Protein AF-A0A968NQK8-F1 (afdb_monomer)

Solvent-accessible surface area (backbone atoms only — not comparable to full-atom values): 8496 Å² total; per-residue (Å²): 142,85,88,81,86,88,76,83,76,78,76,80,76,77,61,82,69,47,101,82,75,52,75,64,71,54,76,64,59,50,48,55,54,53,54,50,45,71,74,60,76,59,54,67,63,60,48,19,64,75,69,75,43,57,49,70,61,50,51,53,50,55,50,52,48,53,71,67,47,70,82,77,68,88,82,73,98,68,93,73,93,73,86,76,77,72,78,77,81,55,90,61,65,51,48,74,47,78,46,99,87,73,51,72,47,76,34,71,36,81,85,48,47,64,62,53,50,52,52,53,56,56,72,66,52,80,130

Mean predicted aligned error: 18.94 Å

Foldseek 3Di:
DDDDDDDPDDDPPQPDDDPVRDGDDDPVRLVVLVVVVVVPPDDLVVSCVVVVHDSVVNVVSVVVCCVVVVVDDDDDDDDDDDDPDDPPPDVQDWDWDADPVRDIDTRRGPVCVVVVVVVVVVVPDDD

Secondary structure (DSSP, 8-state):
------------------TT-PPPPPHHHHHHHHHHHHHH---HHHHHHHTT--HHHHHHHHHHHHHHHTTS------------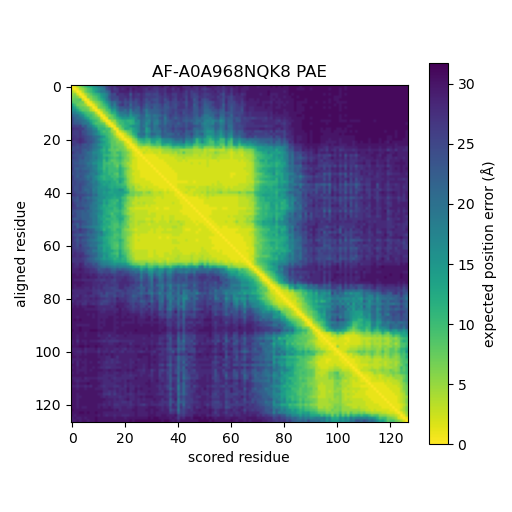------TT--EEEE-TTS-EEEE-SGGGHHHHHHHHHHHTS--

Structure (mmCIF, N/CA/C/O backbone):
data_AF-A0A968NQK8-F1
#
_entry.id   AF-A0A968NQK8-F1
#
loop_
_atom_site.group_PDB
_atom_site.id
_atom_site.type_symbol
_atom_site.label_atom_id
_atom_site.label_alt_id
_atom_site.label_comp_id
_atom_site.label_asym_id
_atom_site.label_entity_id
_atom_site.label_seq_id
_atom_site.pdbx_PDB_ins_code
_atom_site.Cartn_x
_atom_site.Cartn_y
_atom_site.Cartn_z
_atom_site.occupancy
_atom_site.B_iso_or_equiv
_atom_site.auth_seq_id
_atom_site.auth_comp_id
_atom_site.auth_asym_id
_atom_site.auth_atom_id
_atom_site.pdbx_PDB_model_num
ATOM 1 N N . MET A 1 1 ? -29.846 -43.794 13.956 1.00 37.47 1 MET A N 1
ATOM 2 C CA . MET A 1 1 ? -28.691 -43.695 13.035 1.00 37.47 1 MET A CA 1
ATOM 3 C C . MET A 1 1 ? -28.850 -42.357 12.312 1.00 37.47 1 MET A C 1
ATOM 5 O O . MET A 1 1 ? -29.804 -42.260 11.564 1.00 37.47 1 MET A O 1
ATOM 9 N N . GLN A 1 2 ? -28.134 -41.254 12.532 1.00 34.62 2 GLN A N 1
ATOM 10 C CA . GLN A 1 2 ? -26.927 -40.916 13.291 1.00 34.62 2 GLN A CA 1
ATOM 11 C C . GLN A 1 2 ? -27.118 -39.537 13.956 1.00 34.62 2 GLN A C 1
ATOM 13 O O . GLN A 1 2 ? -27.838 -38.687 13.436 1.00 34.62 2 GLN A O 1
ATOM 18 N N . SER A 1 3 ? -26.454 -39.353 15.094 1.00 44.09 3 SER A N 1
ATOM 19 C CA . SER A 1 3 ? -26.265 -38.092 15.813 1.00 44.09 3 SER A CA 1
ATOM 20 C C . SER A 1 3 ? -24.913 -37.481 15.434 1.00 44.09 3 SER A C 1
ATOM 22 O O . SER A 1 3 ? -23.942 -38.226 15.414 1.00 44.09 3 SER A O 1
ATOM 24 N N . THR A 1 4 ? -24.850 -36.157 15.261 1.00 40.12 4 THR A N 1
ATOM 25 C CA . THR A 1 4 ? -23.707 -35.243 15.526 1.00 40.12 4 THR A CA 1
ATOM 26 C C . THR A 1 4 ? -24.314 -33.828 15.516 1.00 40.12 4 THR A C 1
ATOM 28 O O . THR A 1 4 ? -24.823 -33.415 14.481 1.00 40.12 4 THR A O 1
ATOM 31 N N . SER A 1 5 ? -24.601 -33.153 16.633 1.00 41.94 5 SER A N 1
ATOM 32 C CA . SER A 1 5 ? -23.730 -32.591 17.682 1.00 41.94 5 SER A CA 1
ATOM 33 C C . SER A 1 5 ? -22.767 -31.502 17.192 1.00 41.94 5 SER A C 1
ATOM 35 O O . SER A 1 5 ? -22.110 -31.679 16.173 1.00 41.94 5 SER A O 1
ATOM 37 N N . SER A 1 6 ? -22.676 -30.456 18.023 1.00 35.12 6 SER A N 1
ATOM 38 C CA . SER A 1 6 ? -21.836 -29.244 17.978 1.00 35.12 6 SER A CA 1
ATOM 39 C C . SER A 1 6 ? -22.449 -28.054 17.234 1.00 35.12 6 SER A C 1
ATOM 41 O O . SER A 1 6 ? -22.821 -28.167 16.078 1.00 35.12 6 SER A O 1
ATOM 43 N N . GLU A 1 7 ? -22.611 -26.857 17.794 1.00 40.59 7 GLU A N 1
ATOM 44 C CA . GLU A 1 7 ? -22.305 -26.264 19.103 1.00 40.59 7 GLU A CA 1
ATOM 45 C C . GLU A 1 7 ? -23.144 -24.966 19.180 1.00 40.59 7 GLU A C 1
ATOM 47 O O . GLU A 1 7 ? -23.317 -24.297 18.155 1.00 40.59 7 GLU A O 1
ATOM 52 N N . PRO A 1 8 ? -23.687 -24.567 20.343 1.00 44.41 8 PRO A N 1
ATOM 53 C CA . PRO A 1 8 ? -24.298 -23.252 20.488 1.00 44.41 8 PRO A CA 1
ATOM 54 C C . PRO A 1 8 ? -23.201 -22.180 20.429 1.00 44.41 8 PRO A C 1
ATOM 56 O O . PRO A 1 8 ? -22.368 -22.084 21.328 1.00 44.41 8 PRO A O 1
ATOM 59 N N . SER A 1 9 ? -23.213 -21.373 19.363 1.00 38.84 9 SER A N 1
ATOM 60 C CA . SER A 1 9 ? -22.409 -20.150 19.236 1.00 38.84 9 SER A CA 1
ATOM 61 C C . SER A 1 9 ? -22.462 -19.362 20.551 1.00 38.84 9 SER A C 1
ATOM 63 O O . SER A 1 9 ? -23.571 -19.108 21.036 1.00 38.84 9 SER A O 1
ATOM 65 N N . PRO A 1 10 ? -21.318 -18.979 21.149 1.00 47.94 10 PRO A N 1
ATOM 66 C CA . PRO A 1 10 ? -21.309 -18.360 22.460 1.00 47.94 10 PRO A CA 1
ATOM 67 C C . PRO A 1 10 ? -22.089 -17.057 22.376 1.00 47.94 10 PRO A C 1
ATOM 69 O O . PRO A 1 10 ? -21.741 -16.136 21.634 1.00 47.94 10 PRO A O 1
ATOM 72 N N . ALA A 1 11 ? -23.185 -17.018 23.126 1.00 46.84 11 ALA A N 1
ATOM 73 C CA . ALA A 1 11 ? -23.921 -15.810 23.402 1.00 46.84 11 ALA A CA 1
ATOM 74 C C . ALA A 1 11 ? -22.917 -14.755 23.875 1.00 46.84 11 ALA A C 1
ATOM 76 O O . ALA A 1 11 ? -22.335 -14.871 24.954 1.00 46.84 11 ALA A O 1
ATOM 77 N N . SER A 1 12 ? -22.700 -13.733 23.050 1.00 50.41 12 SER A N 1
ATOM 78 C CA . SER A 1 12 ? -21.984 -12.521 23.413 1.00 50.41 12 SER A CA 1
ATOM 79 C C . SER A 1 12 ? -22.788 -11.828 24.509 1.00 50.41 12 SER A C 1
ATOM 81 O O . SER A 1 12 ? -23.640 -10.979 24.236 1.00 50.41 12 SER A O 1
ATOM 83 N N . SER A 1 13 ? -22.583 -12.243 25.758 1.00 50.12 13 SER A N 1
ATOM 84 C CA . SER A 1 13 ? -23.207 -11.626 26.917 1.00 50.12 13 SER A CA 1
ATOM 85 C C . SER A 1 13 ? -22.597 -10.239 27.084 1.00 50.12 13 SER A C 1
ATOM 87 O O . SER A 1 13 ? -21.562 -10.052 27.727 1.00 50.12 13 SER A O 1
ATOM 89 N N . ILE A 1 14 ? -23.226 -9.256 26.445 1.00 55.84 14 ILE A N 1
ATOM 90 C CA . ILE A 1 14 ? -22.988 -7.839 26.682 1.00 55.84 14 ILE A CA 1
ATOM 91 C C . ILE A 1 14 ? -23.415 -7.577 28.128 1.00 55.84 14 ILE A C 1
ATOM 93 O O . ILE A 1 14 ? -24.599 -7.418 28.427 1.00 55.84 14 ILE A O 1
ATOM 97 N N . ILE A 1 15 ? -22.450 -7.575 29.049 1.00 52.56 15 ILE A N 1
ATOM 98 C CA . ILE A 1 15 ? -22.694 -7.208 30.443 1.00 52.56 15 ILE A CA 1
ATOM 99 C C . ILE A 1 15 ? -22.856 -5.689 30.482 1.00 52.56 15 ILE A C 1
ATOM 101 O O . ILE A 1 15 ? -21.903 -4.912 30.561 1.00 52.56 15 ILE A O 1
ATOM 105 N N . ARG A 1 16 ? -24.111 -5.253 30.381 1.00 52.72 16 ARG A N 1
ATOM 106 C CA . ARG A 1 16 ? -24.517 -3.880 30.660 1.00 52.72 16 ARG A CA 1
ATOM 107 C C . ARG A 1 16 ? -24.315 -3.615 32.145 1.00 52.72 16 ARG A C 1
ATOM 109 O O . ARG A 1 16 ? -25.146 -4.051 32.935 1.00 52.72 16 ARG A O 1
ATOM 116 N N . THR A 1 17 ? -23.303 -2.843 32.542 1.00 56.28 17 THR A N 1
ATOM 117 C CA . THR A 1 17 ? -23.389 -2.117 33.821 1.00 56.28 17 THR A CA 1
ATOM 118 C C . THR A 1 17 ? -22.456 -0.910 33.899 1.00 56.28 17 THR A C 1
ATOM 120 O O . THR A 1 17 ? -21.248 -1.011 34.107 1.00 56.28 17 THR A O 1
ATOM 123 N N . GLY A 1 18 ? -23.074 0.258 33.785 1.00 50.84 18 GLY A N 1
ATOM 124 C CA . GLY A 1 18 ? -22.573 1.544 34.238 1.00 50.84 18 GLY A CA 1
ATOM 125 C C . GLY A 1 18 ? -23.755 2.508 34.240 1.00 50.84 18 GLY A C 1
ATOM 126 O O . GLY A 1 18 ? -24.499 2.546 33.260 1.00 50.84 18 GLY A O 1
ATOM 127 N N . ILE A 1 19 ? -23.944 3.252 35.329 1.00 52.59 19 ILE A N 1
ATOM 128 C CA . ILE A 1 19 ? -24.995 4.280 35.473 1.00 52.59 19 ILE A CA 1
ATOM 129 C C . ILE A 1 19 ? -24.950 5.344 34.355 1.00 52.59 19 ILE A C 1
ATOM 131 O O . ILE A 1 19 ? -25.975 5.934 34.035 1.00 52.59 19 ILE A O 1
ATOM 135 N N . ASP A 1 20 ? -23.806 5.478 33.675 1.00 55.47 20 ASP A N 1
ATOM 136 C CA . ASP A 1 20 ? -23.559 6.460 32.610 1.00 55.47 20 ASP A CA 1
ATOM 137 C C . ASP A 1 20 ? -23.732 5.900 31.181 1.00 55.47 20 ASP A C 1
ATOM 139 O O . ASP A 1 20 ? -23.300 6.519 30.208 1.00 55.47 20 ASP A O 1
ATOM 143 N N . GLY A 1 21 ? -24.263 4.681 31.020 1.00 58.09 21 GLY A N 1
ATOM 144 C CA . GLY A 1 21 ? -24.449 4.055 29.700 1.00 58.09 21 GLY A CA 1
ATOM 145 C C . GLY A 1 21 ? -23.157 3.602 29.001 1.00 58.09 21 GLY A C 1
ATOM 146 O O . GLY A 1 21 ? -23.194 3.163 27.852 1.00 58.09 21 GLY A O 1
ATOM 147 N N . ARG A 1 22 ? -22.004 3.666 29.679 1.00 60.00 22 ARG A N 1
ATOM 148 C CA . ARG A 1 22 ? -20.723 3.176 29.149 1.00 60.00 22 ARG A CA 1
ATOM 149 C C . ARG A 1 22 ? -20.632 1.655 29.277 1.00 60.00 22 ARG A C 1
ATOM 151 O O . ARG A 1 22 ? -20.598 1.118 30.381 1.00 60.00 22 ARG A O 1
ATOM 158 N N . LEU A 1 23 ? -20.553 0.974 28.136 1.00 67.69 23 LEU A N 1
ATOM 159 C CA . LEU A 1 23 ? -20.261 -0.457 28.050 1.00 67.69 23 LEU A CA 1
ATOM 160 C C . LEU A 1 23 ? -18.853 -0.731 28.603 1.00 67.69 23 LEU A C 1
ATOM 162 O O . LEU A 1 23 ? -17.871 -0.143 28.143 1.00 67.69 23 LEU A O 1
ATOM 166 N N . ARG A 1 24 ? -18.757 -1.605 29.610 1.00 72.44 24 ARG A N 1
ATOM 167 C CA . ARG A 1 24 ? -17.478 -2.118 30.109 1.00 72.44 24 ARG A CA 1
ATOM 168 C C . ARG A 1 24 ? -17.091 -3.327 29.270 1.00 72.44 24 ARG A C 1
ATOM 170 O O . ARG A 1 24 ? -17.828 -4.303 29.233 1.00 72.44 24 ARG A O 1
ATOM 177 N N . TYR A 1 25 ? -15.935 -3.247 28.625 1.00 80.44 25 TYR A N 1
ATOM 178 C CA . TYR A 1 25 ? -15.370 -4.344 27.84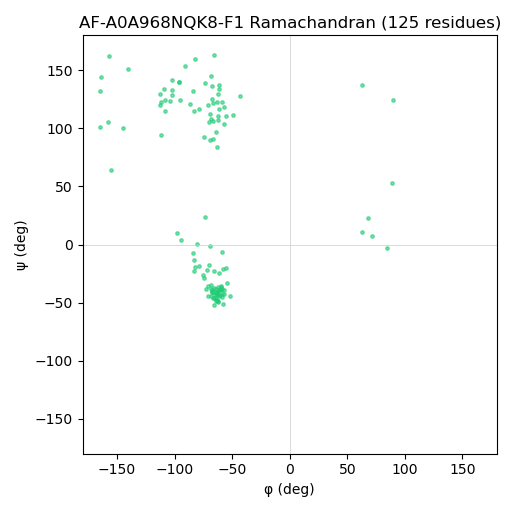6 1.00 80.44 25 TYR A CA 1
ATOM 179 C C . TYR A 1 25 ? -14.265 -5.011 28.656 1.00 80.44 25 TYR A C 1
ATOM 181 O O . TYR A 1 25 ? -13.406 -4.319 29.216 1.00 80.44 25 TYR A O 1
ATOM 189 N N . SER A 1 26 ? -14.281 -6.342 28.724 1.00 83.19 26 SER A N 1
ATOM 190 C CA . SER A 1 26 ? -13.142 -7.093 29.250 1.00 83.19 26 SER A CA 1
ATOM 191 C C . SER A 1 26 ? -11.928 -6.927 28.325 1.00 83.19 26 SER A C 1
ATOM 193 O O . SER A 1 26 ? -12.041 -6.497 27.171 1.00 83.19 26 SER A O 1
ATOM 195 N N . ARG A 1 27 ? -10.732 -7.251 28.830 1.00 81.81 27 ARG A N 1
ATOM 196 C CA . ARG A 1 27 ? -9.507 -7.206 28.017 1.00 81.81 27 ARG A CA 1
ATOM 197 C C . ARG A 1 27 ? -9.603 -8.136 26.802 1.00 81.81 27 ARG A C 1
ATOM 199 O O . ARG A 1 27 ? -9.144 -7.744 25.734 1.00 81.81 27 ARG A O 1
ATOM 206 N N . GLU A 1 28 ? -10.205 -9.309 26.984 1.00 83.88 28 GLU A N 1
ATOM 207 C CA . GLU A 1 28 ? -10.436 -10.320 25.944 1.00 83.88 28 GLU A CA 1
ATOM 208 C C . GLU A 1 28 ? -11.414 -9.802 24.889 1.00 83.88 28 GLU A C 1
ATOM 210 O O . GLU A 1 28 ? -11.043 -9.690 23.730 1.00 83.88 28 GLU A O 1
ATOM 215 N N . GLN A 1 29 ? -12.583 -9.297 25.299 1.00 86.69 29 GLN A N 1
ATOM 216 C CA . GLN A 1 29 ? -13.570 -8.721 24.373 1.00 86.69 29 GLN A CA 1
ATOM 217 C C . GLN A 1 29 ? -12.995 -7.577 23.536 1.00 86.69 29 GLN A C 1
ATOM 219 O O . GLN A 1 29 ? -13.304 -7.424 22.355 1.00 86.69 29 GLN A O 1
ATOM 224 N N . ARG A 1 30 ? -12.153 -6.739 24.151 1.00 89.25 30 ARG A N 1
ATOM 225 C CA . ARG A 1 30 ? -11.457 -5.671 23.434 1.00 89.25 30 ARG A CA 1
ATOM 226 C C . ARG A 1 30 ? -10.506 -6.238 22.380 1.00 89.25 30 ARG A C 1
ATOM 228 O O . ARG A 1 30 ? -10.404 -5.664 21.301 1.00 89.25 30 ARG A O 1
ATOM 235 N N . GLN A 1 31 ? -9.783 -7.303 22.712 1.00 88.69 31 GLN A N 1
ATOM 236 C CA . GLN A 1 31 ? -8.837 -7.941 21.806 1.00 88.69 31 GLN A CA 1
ATOM 237 C C . GLN A 1 31 ? -9.567 -8.588 20.623 1.00 88.69 31 GLN A C 1
ATOM 239 O O . GLN A 1 31 ? -9.225 -8.286 19.482 1.00 88.69 31 GLN A O 1
ATOM 244 N N . ASP A 1 32 ? -10.644 -9.329 20.886 1.00 89.75 32 ASP A N 1
ATOM 245 C CA . ASP A 1 32 ? -11.474 -9.963 19.854 1.00 89.75 32 ASP A CA 1
ATOM 246 C C . ASP A 1 32 ? -12.033 -8.936 18.858 1.00 89.75 32 ASP A C 1
ATOM 248 O O . ASP A 1 32 ? -12.011 -9.144 17.644 1.00 89.75 32 ASP A O 1
ATOM 252 N N . LEU A 1 33 ? -12.496 -7.783 19.357 1.00 90.81 33 LEU A N 1
ATOM 253 C CA . LEU A 1 33 ? -12.987 -6.688 18.517 1.00 90.81 33 LEU A CA 1
ATOM 254 C C . LEU A 1 33 ? -11.881 -6.057 17.662 1.00 90.81 33 LEU A C 1
ATOM 256 O O . LEU A 1 33 ? -12.133 -5.678 16.521 1.00 90.81 33 LEU A O 1
ATOM 260 N N . LEU A 1 34 ? -10.664 -5.926 18.191 1.00 91.12 34 LEU A N 1
ATOM 261 C CA . LEU A 1 34 ? -9.531 -5.379 17.441 1.00 91.12 34 LEU A CA 1
ATOM 262 C C . LEU A 1 34 ? -9.042 -6.353 16.355 1.00 91.12 34 LEU A C 1
ATOM 264 O O . LEU A 1 34 ? -8.678 -5.911 15.271 1.00 91.12 34 LEU A O 1
ATOM 268 N N . GLU A 1 35 ? -9.085 -7.660 16.605 1.00 91.50 35 GLU A N 1
ATOM 269 C CA . GLU A 1 35 ? -8.751 -8.689 15.608 1.00 91.50 35 GLU A CA 1
ATOM 270 C C . GLU A 1 35 ? -9.837 -8.837 14.537 1.00 91.50 35 GLU A C 1
ATOM 272 O O . GLU A 1 35 ? -9.546 -9.013 13.352 1.00 91.50 35 GLU A O 1
ATOM 277 N N . ALA A 1 36 ? -11.110 -8.732 14.927 1.00 90.38 36 ALA A N 1
ATOM 278 C CA . ALA A 1 36 ? -12.219 -8.669 13.982 1.00 90.38 36 ALA A CA 1
ATOM 279 C C . ALA A 1 36 ? -12.126 -7.425 13.083 1.00 90.38 36 ALA A C 1
ATOM 281 O O . ALA A 1 36 ? -12.414 -7.515 11.889 1.00 90.38 36 ALA A O 1
ATOM 282 N N . PHE A 1 37 ? -11.673 -6.289 13.623 1.00 91.62 37 PHE A N 1
ATOM 283 C CA . PHE A 1 37 ? -11.439 -5.073 12.846 1.00 91.62 37 PHE A CA 1
ATOM 284 C C . PHE A 1 37 ? -10.369 -5.270 11.772 1.00 91.62 37 PHE A C 1
ATOM 286 O O . PHE A 1 37 ? -10.640 -4.968 10.608 1.00 91.62 37 PHE A O 1
ATOM 293 N N . ASP A 1 38 ? -9.219 -5.849 12.133 1.00 88.38 38 ASP A N 1
ATOM 294 C CA . ASP A 1 38 ? -8.126 -6.117 11.188 1.00 88.38 38 ASP A CA 1
ATOM 295 C C . ASP A 1 38 ? -8.583 -7.025 10.033 1.00 88.38 38 ASP A C 1
ATOM 297 O O . ASP A 1 38 ? -8.232 -6.789 8.879 1.00 88.38 38 ASP A O 1
ATOM 301 N N . ARG A 1 39 ? -9.429 -8.026 10.320 1.00 89.19 39 ARG A N 1
ATOM 302 C CA . ARG A 1 39 ? -9.996 -8.921 9.295 1.00 89.19 39 ARG A CA 1
ATOM 303 C C . ARG A 1 39 ? -11.098 -8.283 8.450 1.00 89.19 39 ARG A C 1
ATOM 305 O O . ARG A 1 39 ? -11.331 -8.729 7.331 1.00 89.19 39 ARG A O 1
ATOM 312 N N . SER A 1 40 ? -11.802 -7.281 8.975 1.00 87.56 40 SER A N 1
ATOM 313 C CA . SER A 1 40 ? -12.969 -6.693 8.306 1.00 87.56 40 SER A CA 1
ATOM 314 C C . SER A 1 40 ? -12.617 -5.786 7.124 1.00 87.56 40 SER A C 1
ATOM 316 O O . SER A 1 40 ? -13.436 -5.622 6.224 1.00 87.56 40 SER A O 1
ATOM 318 N N . GLY A 1 41 ? -11.440 -5.146 7.143 1.00 86.00 41 GLY A N 1
ATOM 319 C CA . GLY A 1 41 ? -11.068 -4.125 6.154 1.00 86.00 41 GLY A CA 1
ATOM 320 C C . GLY A 1 41 ? -11.960 -2.872 6.163 1.00 86.00 41 GLY A C 1
ATOM 321 O O . GLY A 1 41 ? -11.895 -2.055 5.246 1.00 86.00 41 GLY A O 1
ATOM 322 N N . LEU A 1 42 ? -12.817 -2.712 7.176 1.00 88.94 42 LEU A N 1
ATOM 323 C CA . LEU A 1 42 ? -13.755 -1.602 7.293 1.00 88.94 42 LEU A CA 1
ATOM 324 C C . LEU A 1 42 ? -13.087 -0.353 7.880 1.00 88.94 42 LEU A C 1
ATOM 326 O O . LEU A 1 42 ? -12.081 -0.419 8.584 1.00 88.94 42 LEU A O 1
ATOM 330 N N . SER A 1 43 ? -13.690 0.818 7.657 1.00 91.00 43 SER A N 1
ATOM 331 C CA . SER A 1 43 ? -13.262 2.028 8.365 1.00 91.00 43 SER A CA 1
ATOM 332 C C . SER A 1 43 ? -13.617 1.924 9.851 1.00 91.00 43 SER A C 1
ATOM 334 O O . SER A 1 43 ? -14.685 1.415 10.203 1.00 91.00 43 SER A O 1
ATOM 336 N N . ALA A 1 44 ? -12.773 2.469 10.731 1.00 88.06 44 ALA A N 1
ATOM 337 C CA . ALA A 1 44 ? -12.988 2.419 12.181 1.00 88.06 44 ALA A CA 1
ATOM 338 C C . ALA A 1 44 ? -14.360 2.974 12.612 1.00 88.06 44 ALA A C 1
ATOM 340 O O . ALA A 1 44 ? -14.969 2.456 13.543 1.00 88.06 44 ALA A O 1
ATOM 341 N N . MET A 1 45 ? -14.880 3.981 11.901 1.00 90.62 45 MET A N 1
ATOM 342 C CA . MET A 1 45 ? -16.216 4.540 12.136 1.00 90.62 45 MET A CA 1
ATOM 343 C C . MET A 1 45 ? -17.336 3.555 11.774 1.00 90.62 45 MET A C 1
ATOM 345 O O . MET A 1 45 ? -18.296 3.388 12.530 1.00 90.62 45 MET A O 1
ATOM 349 N N . SER A 1 46 ? -17.222 2.886 10.623 1.00 89.69 46 SER A N 1
ATOM 350 C CA . SER A 1 46 ? -18.209 1.890 10.197 1.00 89.69 46 SER A CA 1
ATOM 351 C C . SER A 1 46 ? -18.193 0.655 11.100 1.00 89.69 46 SER A C 1
ATOM 353 O O . SER A 1 46 ? -19.257 0.199 11.518 1.00 89.69 46 SER A O 1
ATOM 355 N N . PHE A 1 47 ? -17.002 0.200 11.497 1.00 93.19 47 PHE A N 1
ATOM 356 C CA . PHE A 1 47 ? -16.815 -0.910 12.425 1.00 93.19 47 PHE A CA 1
ATOM 357 C C . PHE A 1 47 ? -17.402 -0.595 13.806 1.00 93.19 47 PHE A C 1
ATOM 359 O O . PHE A 1 47 ? -18.198 -1.368 14.337 1.00 93.19 47 PHE A O 1
ATOM 366 N N . SER A 1 48 ? -17.108 0.587 14.360 1.00 90.44 48 SER A N 1
ATOM 367 C CA . SER A 1 48 ? -17.637 0.990 15.666 1.00 90.44 48 SER A CA 1
ATOM 368 C C . SER A 1 48 ? -19.168 1.037 15.682 1.00 90.44 48 SER A C 1
ATOM 370 O O . SER A 1 48 ? -19.794 0.600 16.646 1.00 90.44 48 SER A O 1
ATOM 372 N N . ARG A 1 49 ? -19.785 1.494 14.580 1.00 88.12 49 ARG A N 1
ATOM 373 C CA . ARG A 1 49 ? -21.246 1.536 14.437 1.00 88.12 49 ARG A CA 1
ATOM 374 C C . ARG A 1 49 ? -21.863 0.138 14.357 1.00 88.12 49 ARG A C 1
ATOM 376 O O . ARG A 1 49 ? -22.904 -0.078 14.964 1.00 88.12 49 ARG A O 1
ATOM 383 N N . GLN A 1 50 ? -21.238 -0.789 13.629 1.00 89.81 50 GLN A N 1
ATOM 384 C CA . GLN A 1 50 ? -21.728 -2.169 13.497 1.00 89.81 50 GLN A CA 1
ATOM 385 C C . GLN A 1 50 ? -21.627 -2.950 14.813 1.00 89.81 50 GLN A C 1
ATOM 387 O O . GLN A 1 50 ? -22.540 -3.693 15.154 1.00 89.81 50 GLN A O 1
ATOM 392 N N . HIS A 1 51 ? -20.551 -2.742 15.574 1.00 86.75 51 HIS A N 1
ATOM 393 C CA . HIS A 1 51 ? -20.280 -3.478 16.812 1.00 86.75 51 HIS A CA 1
ATOM 394 C C . HIS A 1 51 ? -20.773 -2.773 18.089 1.00 86.75 51 HIS A C 1
ATOM 396 O O . HIS A 1 51 ? -20.528 -3.259 19.191 1.00 86.75 51 HIS A O 1
ATOM 402 N N . GLY A 1 52 ? -21.463 -1.632 17.971 1.00 84.00 52 GLY A N 1
ATOM 403 C CA . GLY A 1 52 ? -22.042 -0.918 19.117 1.00 84.00 52 GLY A CA 1
ATOM 404 C C . GLY A 1 52 ? -21.009 -0.307 20.075 1.00 84.00 52 GLY A C 1
ATOM 405 O O . GLY A 1 52 ? -21.308 -0.052 21.242 1.00 84.00 52 GLY A O 1
ATOM 406 N N . VAL A 1 53 ? -19.788 -0.063 19.596 1.00 87.06 53 VAL A N 1
ATOM 407 C CA . VAL A 1 53 ? -18.710 0.568 20.367 1.00 87.06 53 VAL A CA 1
ATOM 408 C C . VAL A 1 53 ? -18.690 2.061 20.042 1.00 87.06 53 VAL A C 1
ATOM 410 O O . VAL A 1 53 ? -18.837 2.458 18.889 1.00 87.06 53 VAL A O 1
ATOM 413 N N . SER A 1 54 ? -18.466 2.921 21.038 1.00 87.88 54 SER A N 1
ATOM 414 C CA . SER A 1 54 ? -18.213 4.339 20.757 1.00 87.88 54 SER A CA 1
ATOM 415 C C . SER A 1 54 ? -16.938 4.493 19.927 1.00 87.88 54 SER A C 1
ATOM 417 O O . SER A 1 54 ? -15.881 3.987 20.310 1.00 87.88 54 SER A O 1
ATOM 419 N N . TYR A 1 55 ? -17.019 5.239 18.824 1.00 89.00 55 TYR A N 1
ATOM 420 C CA . TYR A 1 55 ? -15.879 5.500 17.943 1.00 89.00 55 TYR A CA 1
ATOM 421 C C . TYR A 1 55 ? -14.653 6.025 18.709 1.00 89.00 55 TYR A C 1
ATOM 423 O O . TYR A 1 55 ? -13.544 5.535 18.518 1.00 89.00 55 TYR A O 1
ATOM 431 N N . GLN A 1 56 ? -14.860 6.967 19.635 1.00 88.38 56 GLN A N 1
ATOM 432 C CA . GLN A 1 56 ? -13.787 7.556 20.447 1.00 88.38 56 GLN A CA 1
ATOM 433 C C . GLN A 1 56 ? -13.070 6.500 21.299 1.00 88.38 56 GLN A C 1
ATOM 435 O O . GLN A 1 56 ? -11.843 6.458 21.366 1.00 88.38 56 GLN A O 1
ATOM 440 N N . THR A 1 57 ? -13.843 5.606 21.919 1.00 88.81 57 THR A N 1
ATOM 441 C CA . THR A 1 57 ? -13.312 4.494 22.713 1.00 88.81 57 THR A CA 1
ATOM 442 C C . THR A 1 57 ? -12.531 3.520 21.839 1.00 88.81 57 THR A C 1
ATOM 444 O O . THR A 1 57 ? -11.434 3.104 22.207 1.00 88.81 57 THR A O 1
ATOM 447 N N . PHE A 1 58 ? -13.069 3.204 20.663 1.00 91.06 58 PHE A N 1
ATOM 448 C CA . PHE A 1 58 ? -12.443 2.285 19.726 1.00 91.06 58 PHE A CA 1
ATOM 449 C C . PHE A 1 58 ? -11.103 2.823 19.197 1.00 91.06 58 PHE A C 1
ATOM 451 O O . PHE A 1 58 ? -10.093 2.124 19.258 1.00 91.06 58 PHE A O 1
ATOM 458 N N . ILE A 1 59 ? -11.044 4.092 18.779 1.00 92.62 59 ILE A N 1
ATOM 459 C CA . ILE A 1 59 ? -9.798 4.732 18.328 1.00 92.62 59 ILE A CA 1
ATOM 460 C C . ILE A 1 59 ? -8.752 4.790 19.444 1.00 92.62 59 ILE A C 1
ATOM 462 O O . ILE A 1 59 ? -7.578 4.526 19.187 1.00 92.62 59 ILE A O 1
ATOM 466 N N . ALA A 1 60 ? -9.154 5.074 20.686 1.00 91.19 60 ALA A N 1
ATOM 467 C CA . ALA A 1 60 ? -8.231 5.051 21.819 1.00 91.19 60 ALA A CA 1
ATOM 468 C C . ALA A 1 60 ? -7.595 3.662 22.017 1.00 91.19 60 ALA A C 1
ATOM 470 O O . ALA A 1 60 ? -6.410 3.562 22.342 1.00 91.19 60 ALA A O 1
ATOM 471 N N . TRP A 1 61 ? -8.349 2.583 21.788 1.00 91.75 61 TRP A N 1
ATOM 472 C CA . TRP A 1 61 ? -7.818 1.220 21.834 1.00 91.75 61 TRP A CA 1
ATOM 473 C C . TRP A 1 61 ? -6.889 0.902 20.665 1.00 91.75 61 TRP A C 1
ATOM 475 O O . TRP A 1 61 ? -5.820 0.340 20.899 1.00 91.75 61 TRP A O 1
ATOM 485 N N . VAL A 1 62 ? -7.258 1.291 19.440 1.00 90.06 62 VAL A N 1
ATOM 486 C CA . VAL A 1 62 ? -6.408 1.125 18.248 1.00 90.06 62 VAL A CA 1
ATOM 487 C C . VAL A 1 62 ? -5.080 1.859 18.438 1.00 90.06 62 VAL A C 1
ATOM 489 O O . VAL A 1 62 ? -4.022 1.282 18.198 1.00 90.06 62 VAL A O 1
ATOM 492 N N . ARG A 1 63 ? -5.115 3.102 18.936 1.00 89.44 63 ARG A N 1
ATOM 493 C CA . ARG A 1 63 ? -3.909 3.894 19.208 1.00 89.44 63 ARG A CA 1
ATOM 494 C C . ARG A 1 63 ? -3.026 3.230 20.261 1.00 89.44 63 ARG A C 1
ATOM 496 O O . ARG A 1 63 ? -1.852 3.001 20.002 1.00 89.44 63 ARG A O 1
ATOM 503 N N . LYS A 1 64 ? -3.607 2.821 21.394 1.00 87.56 64 LYS A N 1
ATOM 504 C CA . LYS A 1 64 ? -2.875 2.112 22.453 1.00 87.56 64 LYS A CA 1
ATOM 505 C C . LYS A 1 64 ? -2.258 0.799 21.955 1.00 87.56 64 LYS A C 1
ATOM 507 O O . LYS A 1 64 ? -1.174 0.434 22.389 1.00 87.56 64 LYS A O 1
ATOM 512 N N . ARG A 1 65 ? -2.930 0.077 21.051 1.00 85.38 65 ARG A N 1
ATOM 513 C CA . ARG A 1 65 ? -2.390 -1.149 20.441 1.00 85.38 65 ARG A CA 1
ATOM 514 C C . ARG A 1 65 ? -1.201 -0.854 19.529 1.00 85.38 65 ARG A C 1
ATOM 516 O O . ARG A 1 65 ? -0.251 -1.620 19.566 1.00 85.38 65 ARG A O 1
ATOM 523 N N . ARG A 1 66 ? -1.233 0.239 18.762 1.00 81.12 66 ARG A N 1
ATOM 524 C CA . ARG A 1 66 ? -0.088 0.679 17.945 1.00 81.12 66 ARG A CA 1
ATOM 525 C C . ARG A 1 66 ? 1.102 1.064 18.823 1.00 81.12 66 ARG A C 1
ATOM 527 O O . ARG A 1 66 ? 2.183 0.539 18.621 1.00 81.12 66 ARG A O 1
ATOM 534 N N . GLU A 1 67 ? 0.870 1.876 19.853 1.00 81.44 67 GLU A N 1
ATOM 535 C CA . GLU A 1 67 ? 1.905 2.305 20.810 1.00 81.44 67 GLU A CA 1
ATOM 536 C C . GLU A 1 67 ? 2.530 1.122 21.578 1.00 81.44 67 GLU A C 1
ATOM 538 O O . GLU A 1 67 ? 3.731 1.103 21.816 1.00 81.44 67 GLU A O 1
ATOM 543 N N . CYS A 1 68 ? 1.736 0.116 21.969 1.00 73.69 68 CYS A N 1
ATOM 544 C CA . CYS A 1 68 ? 2.251 -1.080 22.650 1.00 73.69 68 CYS A CA 1
ATOM 545 C C . CYS A 1 68 ? 2.808 -2.152 21.693 1.00 73.69 68 CYS A C 1
ATOM 547 O O . CYS A 1 68 ? 3.578 -3.002 22.130 1.00 73.69 68 CYS A O 1
ATOM 549 N N . GLY A 1 69 ? 2.383 -2.155 20.427 1.00 61.84 69 GLY A N 1
ATOM 550 C CA . GLY A 1 69 ? 2.808 -3.108 19.397 1.00 61.84 69 GLY A CA 1
ATOM 551 C C . GLY A 1 69 ? 4.129 -2.739 18.720 1.00 61.84 69 GLY A C 1
ATOM 552 O O . GLY A 1 69 ? 4.739 -3.598 18.090 1.00 61.84 69 GLY A O 1
ATOM 553 N N . ASP A 1 70 ? 4.602 -1.505 18.911 1.00 50.72 70 ASP A N 1
ATOM 554 C CA . ASP A 1 70 ? 5.833 -0.970 18.308 1.00 50.72 70 ASP A CA 1
ATOM 555 C C . ASP A 1 70 ? 7.126 -1.608 18.852 1.00 50.72 70 ASP A C 1
ATOM 557 O O . ASP A 1 70 ? 8.226 -1.287 18.415 1.00 50.72 70 ASP A O 1
ATOM 561 N N . ILE A 1 71 ? 7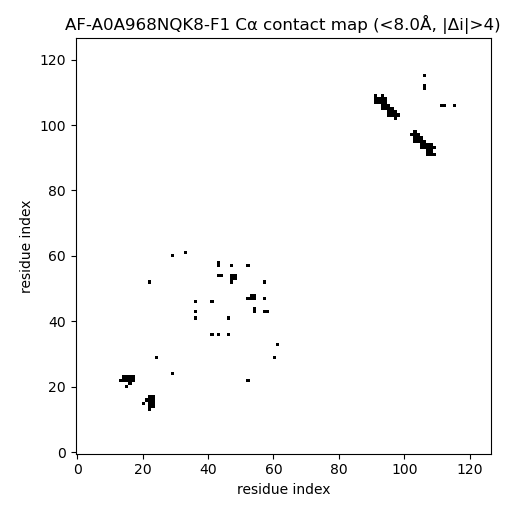.018 -2.541 19.805 1.00 51.62 71 ILE A N 1
ATOM 562 C CA . ILE A 1 71 ? 8.181 -3.279 20.308 1.00 51.62 71 ILE A CA 1
ATOM 563 C C . ILE A 1 71 ? 8.536 -4.456 19.378 1.00 51.62 71 ILE A C 1
ATOM 565 O O . ILE A 1 71 ? 9.675 -4.907 19.421 1.00 51.62 71 ILE A O 1
ATOM 569 N N . LEU A 1 72 ? 7.631 -4.950 18.513 1.00 55.56 72 LEU A N 1
ATOM 570 C CA . LEU A 1 72 ? 7.901 -6.130 17.669 1.00 55.56 72 LEU A CA 1
ATOM 571 C C . LEU A 1 72 ? 7.072 -6.200 16.365 1.00 55.56 72 LEU A C 1
ATOM 573 O O . LEU A 1 72 ? 6.321 -7.155 16.188 1.00 55.56 72 LEU A O 1
ATOM 577 N N . LEU A 1 73 ? 7.232 -5.271 15.417 1.00 54.47 73 LEU A N 1
ATOM 578 C CA . LEU A 1 73 ? 6.962 -5.577 14.000 1.00 54.47 73 LEU A CA 1
ATOM 579 C C . LEU A 1 73 ? 7.936 -4.831 13.073 1.00 54.47 73 LEU A C 1
ATOM 581 O O . LEU A 1 73 ? 7.702 -3.665 12.760 1.00 54.47 73 LEU A O 1
ATOM 585 N N . PRO A 1 74 ? 8.993 -5.482 12.558 1.00 57.12 74 PRO A N 1
ATOM 586 C CA . PRO A 1 74 ? 9.433 -5.170 11.213 1.00 57.12 74 PRO A CA 1
ATOM 587 C C . PRO A 1 74 ? 8.419 -5.774 10.227 1.00 57.12 74 PRO A C 1
ATOM 589 O O . PRO A 1 74 ? 7.978 -6.907 10.404 1.00 57.12 74 PRO A O 1
ATOM 592 N N . ASP A 1 75 ? 8.096 -5.015 9.181 1.00 57.44 75 ASP A N 1
ATOM 593 C CA . ASP A 1 75 ? 7.411 -5.473 7.962 1.00 57.44 75 ASP A CA 1
ATOM 594 C C . ASP A 1 75 ? 5.866 -5.442 7.948 1.00 57.44 75 ASP A C 1
ATOM 596 O O . ASP A 1 75 ? 5.186 -6.403 7.596 1.00 57.44 75 ASP A O 1
ATOM 600 N N . ALA A 1 76 ? 5.277 -4.284 8.262 1.00 60.19 76 ALA A N 1
ATOM 601 C CA . ALA A 1 76 ? 4.032 -3.904 7.591 1.00 60.19 76 ALA A CA 1
ATOM 602 C C . ALA A 1 76 ? 4.405 -3.235 6.254 1.00 60.19 76 ALA A C 1
ATOM 604 O O . ALA A 1 76 ? 5.267 -2.351 6.271 1.00 60.19 76 ALA A O 1
ATOM 605 N N . PRO A 1 77 ? 3.785 -3.596 5.111 1.00 59.91 77 PRO A N 1
ATOM 606 C CA . PRO A 1 77 ? 4.104 -2.963 3.838 1.00 59.91 77 PRO A CA 1
ATOM 607 C C . PRO A 1 77 ? 3.754 -1.475 3.913 1.00 59.91 77 PRO A C 1
ATOM 609 O O . PRO A 1 77 ? 2.585 -1.085 3.938 1.00 59.91 77 PRO A O 1
ATOM 612 N N . ALA A 1 78 ? 4.791 -0.647 3.986 1.00 73.88 78 ALA A N 1
ATOM 613 C CA . ALA A 1 78 ? 4.700 0.800 3.944 1.00 73.88 78 ALA A CA 1
ATOM 614 C C . ALA A 1 78 ? 5.104 1.281 2.550 1.00 73.88 78 ALA A C 1
ATOM 616 O O . ALA A 1 78 ? 6.031 0.751 1.935 1.00 73.88 78 ALA A O 1
ATOM 617 N N . PHE A 1 79 ? 4.416 2.304 2.048 1.00 78.25 79 PHE A N 1
ATOM 618 C CA . PHE A 1 79 ? 4.874 2.992 0.850 1.00 78.25 79 PHE A CA 1
ATOM 619 C C . PHE A 1 79 ? 6.188 3.706 1.170 1.00 78.25 79 PHE A C 1
ATOM 621 O O . PHE A 1 79 ? 6.235 4.543 2.071 1.00 78.25 79 PHE A O 1
ATOM 628 N N . ALA A 1 80 ? 7.243 3.365 0.433 1.00 78.56 80 ALA A N 1
ATOM 629 C CA . ALA A 1 80 ? 8.531 4.035 0.497 1.00 78.56 80 ALA A CA 1
ATOM 630 C C . ALA A 1 80 ? 8.738 4.843 -0.784 1.00 78.56 80 ALA A C 1
ATOM 632 O O . ALA A 1 80 ? 8.507 4.351 -1.890 1.00 78.56 80 ALA A O 1
ATOM 633 N N . GLU A 1 81 ? 9.174 6.088 -0.632 1.00 73.69 81 GLU A N 1
ATOM 634 C CA . GLU A 1 81 ? 9.610 6.896 -1.761 1.00 73.69 81 GLU A CA 1
ATOM 635 C C . GLU A 1 81 ? 10.942 6.341 -2.278 1.00 73.69 81 GLU A C 1
ATOM 637 O O . GLU A 1 81 ? 11.923 6.253 -1.538 1.00 73.69 81 GLU A O 1
ATOM 642 N N . VAL A 1 82 ? 10.970 5.930 -3.546 1.00 82.75 82 VAL A N 1
ATOM 643 C CA . VAL A 1 82 ? 12.175 5.413 -4.200 1.00 82.75 82 VAL A CA 1
ATOM 644 C C . VAL A 1 82 ? 12.601 6.405 -5.268 1.00 82.75 82 VAL A C 1
ATOM 646 O O . VAL A 1 82 ? 11.870 6.659 -6.227 1.00 82.75 82 VAL A O 1
ATOM 649 N N . MET A 1 83 ? 13.814 6.937 -5.128 1.00 72.62 83 MET A N 1
ATOM 650 C CA . MET A 1 83 ? 14.454 7.678 -6.208 1.00 72.62 83 MET A CA 1
ATOM 651 C C . MET A 1 83 ? 14.823 6.692 -7.315 1.00 72.62 83 MET A C 1
ATOM 653 O O . MET A 1 83 ? 15.766 5.911 -7.184 1.00 72.62 83 MET A O 1
ATOM 657 N N . VAL A 1 84 ? 14.069 6.715 -8.413 1.00 78.00 84 VAL A N 1
ATOM 658 C CA . VAL A 1 84 ? 14.415 5.954 -9.613 1.00 78.00 84 VAL A CA 1
ATOM 659 C C . VAL A 1 84 ? 15.675 6.585 -10.193 1.00 78.00 84 VAL A C 1
ATOM 661 O O . VAL A 1 84 ? 15.633 7.694 -10.725 1.00 78.00 84 VAL A O 1
ATOM 664 N N . GLN A 1 85 ? 16.809 5.892 -10.070 1.00 67.56 85 GLN A N 1
ATOM 665 C CA . GLN A 1 85 ? 18.011 6.279 -10.795 1.00 67.56 85 GLN A CA 1
ATOM 666 C C . GLN A 1 85 ? 17.701 6.156 -12.282 1.00 67.56 85 GLN A C 1
ATOM 668 O O . GLN A 1 85 ? 17.474 5.064 -12.805 1.00 67.56 85 GLN A O 1
ATOM 673 N N . GLN A 1 86 ? 17.626 7.304 -12.945 1.00 62.09 86 GLN A N 1
ATOM 674 C CA . GLN A 1 86 ? 17.478 7.371 -14.385 1.00 62.09 86 GLN A CA 1
ATOM 675 C C . GLN A 1 86 ? 18.682 6.631 -14.982 1.00 62.09 86 GLN A C 1
ATOM 677 O O . GLN A 1 86 ? 19.812 6.974 -14.620 1.00 62.09 86 GLN A O 1
ATOM 682 N N . PRO A 1 87 ? 18.482 5.592 -15.815 1.00 63.38 87 PRO A N 1
ATOM 683 C CA . PRO A 1 87 ? 19.602 4.853 -16.368 1.00 63.38 87 PRO A CA 1
ATOM 684 C C . PRO A 1 87 ? 20.487 5.848 -17.111 1.00 63.38 87 PRO A C 1
ATOM 686 O O . PRO A 1 87 ? 20.037 6.525 -18.038 1.00 63.38 87 PRO A O 1
ATOM 689 N N . SER A 1 88 ? 21.731 5.979 -16.651 1.00 58.44 88 SER A N 1
ATOM 690 C CA . SER A 1 88 ? 22.761 6.741 -17.337 1.00 58.44 88 SER A CA 1
ATOM 691 C C . SER A 1 88 ? 22.852 6.177 -18.745 1.00 58.44 88 SER A C 1
ATOM 693 O O . SER A 1 88 ? 23.224 5.017 -18.926 1.00 58.44 88 SER A O 1
ATOM 695 N N . HIS A 1 89 ? 22.426 6.968 -19.724 1.00 56.31 89 HIS A N 1
ATOM 696 C CA . HIS A 1 89 ? 22.441 6.585 -21.124 1.00 56.31 89 HIS A CA 1
ATOM 697 C C . HIS A 1 89 ? 23.908 6.468 -21.547 1.00 56.31 89 HIS A C 1
ATOM 699 O O . HIS A 1 89 ? 24.541 7.451 -21.924 1.00 56.31 89 HIS A O 1
ATOM 705 N N . ASP A 1 90 ? 24.478 5.273 -21.421 1.00 57.97 90 ASP A N 1
ATOM 706 C CA . ASP A 1 90 ? 25.767 4.975 -22.019 1.00 57.97 90 ASP A CA 1
ATOM 707 C C . ASP A 1 90 ? 25.557 4.998 -23.547 1.00 57.97 90 ASP A C 1
ATOM 709 O O . ASP A 1 90 ? 24.646 4.320 -24.049 1.00 57.97 90 ASP A O 1
ATOM 713 N N . PRO A 1 91 ? 26.321 5.787 -24.327 1.00 56.91 91 PRO A N 1
ATOM 714 C CA . PRO A 1 91 ? 26.240 5.773 -25.790 1.00 56.91 91 PRO A CA 1
ATOM 715 C C . PRO A 1 91 ? 26.544 4.394 -26.406 1.00 56.91 91 PRO A C 1
ATOM 717 O O . PRO A 1 91 ? 26.337 4.205 -27.604 1.00 56.91 91 PRO A O 1
ATOM 720 N N . SER A 1 92 ? 26.969 3.410 -25.605 1.00 57.00 92 SER A N 1
ATOM 721 C CA . SER A 1 92 ? 27.026 1.982 -25.948 1.00 57.00 92 SER A CA 1
ATOM 722 C C . SER A 1 92 ? 25.648 1.292 -25.982 1.00 57.00 92 SER A C 1
ATOM 724 O O . SER A 1 92 ? 25.554 0.078 -25.830 1.00 57.00 92 SER A O 1
ATOM 726 N N . THR A 1 93 ? 24.563 2.048 -26.186 1.00 65.00 93 THR A N 1
ATOM 727 C CA . THR A 1 93 ? 23.189 1.531 -26.178 1.00 65.00 93 THR A CA 1
ATOM 728 C C . THR A 1 93 ? 23.040 0.415 -27.205 1.00 65.00 93 THR A C 1
ATOM 730 O O . THR A 1 93 ? 22.982 0.656 -28.414 1.00 65.00 93 THR A O 1
ATOM 733 N N . GLY A 1 94 ? 23.003 -0.817 -26.704 1.00 72.12 94 GLY A N 1
ATOM 734 C CA . GLY A 1 94 ? 22.773 -1.982 -27.529 1.00 72.12 94 GLY A CA 1
ATOM 735 C C . GLY A 1 94 ? 21.404 -1.894 -28.200 1.00 72.12 94 GLY A C 1
ATOM 736 O O . GLY A 1 94 ? 20.419 -1.479 -27.588 1.00 72.12 94 GLY A O 1
ATOM 737 N N . LEU A 1 95 ? 21.336 -2.245 -29.480 1.00 82.06 95 LEU A N 1
ATOM 738 C CA . LEU A 1 95 ? 20.114 -2.165 -30.269 1.00 82.06 95 LEU A CA 1
ATOM 739 C C . LEU A 1 95 ? 19.412 -3.522 -30.265 1.00 82.06 95 LEU A C 1
ATOM 741 O O . LEU A 1 95 ? 19.995 -4.528 -30.660 1.00 82.06 95 LEU A O 1
ATOM 745 N N . ARG A 1 96 ? 18.147 -3.550 -29.844 1.00 85.38 96 ARG A N 1
ATOM 746 C CA .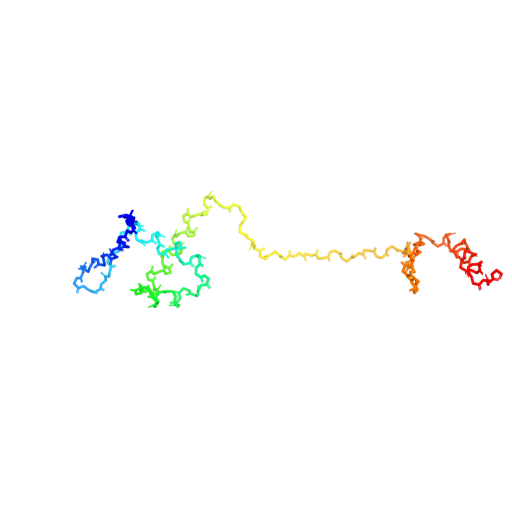 ARG A 1 96 ? 17.322 -4.763 -29.834 1.00 85.38 96 ARG A CA 1
ATOM 747 C C . ARG A 1 96 ? 16.252 -4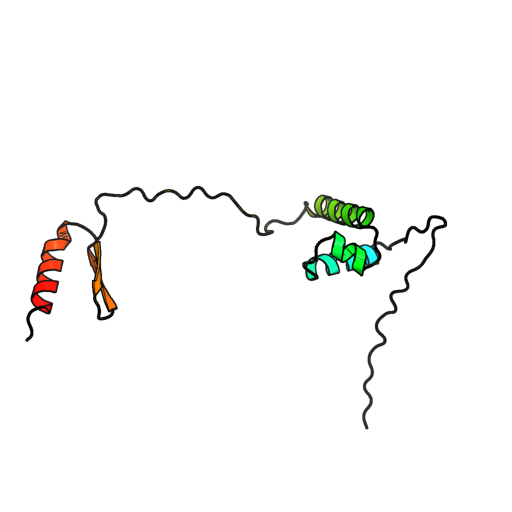.678 -30.920 1.00 85.38 96 ARG A C 1
ATOM 749 O O . ARG A 1 96 ? 15.374 -3.824 -30.853 1.00 85.38 96 ARG A O 1
ATOM 756 N N . VAL A 1 97 ? 16.327 -5.554 -31.920 1.00 83.62 97 VAL A N 1
ATOM 757 C CA . VAL A 1 97 ? 15.354 -5.657 -33.020 1.00 83.62 97 VAL A CA 1
ATOM 758 C C . VAL A 1 97 ? 14.429 -6.838 -32.766 1.00 83.62 97 VAL A C 1
ATOM 760 O O . VAL A 1 97 ? 14.902 -7.954 -32.566 1.00 83.62 97 VAL A O 1
ATOM 763 N N . LEU A 1 98 ? 13.119 -6.611 -32.829 1.00 86.25 98 LEU A N 1
ATOM 764 C CA . LEU A 1 98 ? 12.112 -7.669 -32.818 1.00 86.25 98 LEU A CA 1
ATOM 765 C C . LEU A 1 98 ? 11.560 -7.860 -34.231 1.00 86.25 98 LEU A C 1
ATOM 767 O O . LEU A 1 98 ? 11.077 -6.915 -34.853 1.00 86.25 98 LEU A O 1
AT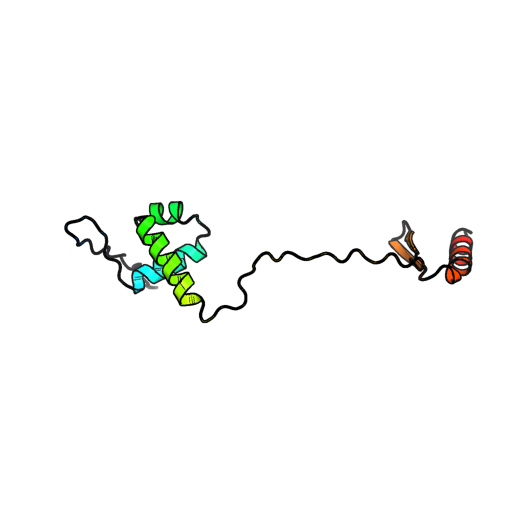OM 771 N N . LEU A 1 99 ? 11.656 -9.082 -34.742 1.00 83.00 99 LEU A N 1
ATOM 772 C CA . LEU A 1 99 ? 11.153 -9.454 -36.060 1.00 83.00 99 LEU A CA 1
ATOM 773 C C . LEU A 1 99 ? 9.699 -9.954 -35.954 1.00 83.00 99 LEU A C 1
ATOM 775 O O . LEU A 1 99 ? 9.327 -10.512 -34.920 1.00 83.00 99 LEU A O 1
ATOM 779 N N . PRO A 1 100 ? 8.876 -9.836 -37.016 1.00 80.31 100 PRO A N 1
ATOM 780 C CA . PRO A 1 100 ? 7.484 -10.307 -37.006 1.00 80.31 100 PRO A CA 1
ATOM 781 C C . PRO A 1 100 ? 7.312 -11.803 -36.695 1.00 80.31 100 PRO A C 1
ATOM 783 O O . PRO A 1 100 ? 6.243 -12.223 -36.270 1.00 80.31 100 PRO A O 1
ATOM 786 N N . CYS A 1 101 ? 8.363 -12.607 -36.879 1.00 79.00 101 CYS A N 1
ATOM 787 C CA . CYS A 1 101 ? 8.399 -14.029 -36.529 1.00 79.00 101 CYS A CA 1
ATOM 788 C C . CYS A 1 101 ? 8.673 -14.307 -35.037 1.00 79.00 101 CYS A C 1
ATOM 790 O O . CYS A 1 101 ? 8.765 -15.468 -34.647 1.00 79.00 101 CYS A O 1
ATOM 792 N N . GLY A 1 102 ? 8.842 -13.274 -34.204 1.00 82.81 102 GLY A N 1
ATOM 793 C CA . GLY A 1 102 ? 9.171 -13.405 -32.780 1.00 82.81 102 GLY A CA 1
ATOM 794 C C . GLY A 1 102 ? 10.667 -13.559 -32.483 1.00 82.81 102 GLY A C 1
ATOM 795 O O . GLY A 1 102 ? 11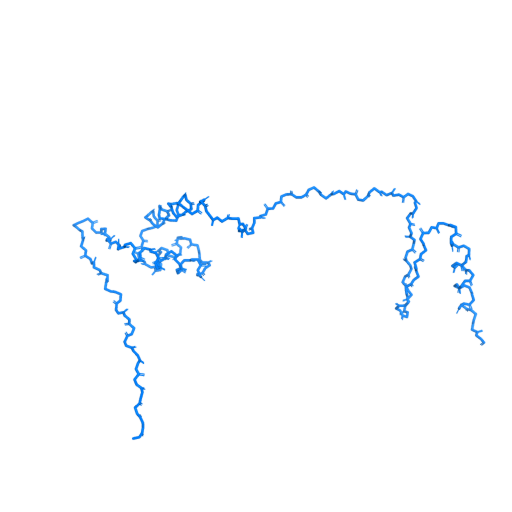.059 -13.576 -31.319 1.00 82.81 102 GLY A O 1
ATOM 796 N N . THR A 1 103 ? 11.521 -13.629 -33.507 1.00 85.44 103 THR A N 1
ATOM 797 C CA . THR A 1 103 ? 12.978 -13.618 -33.332 1.00 85.44 103 THR A CA 1
ATOM 798 C C . THR A 1 103 ? 13.448 -12.257 -32.825 1.00 85.44 103 THR A C 1
ATOM 800 O O . THR A 1 103 ? 13.035 -11.210 -33.330 1.00 85.44 103 THR A O 1
ATOM 803 N N . VAL A 1 104 ? 14.352 -12.281 -31.849 1.00 86.62 104 VAL A N 1
ATOM 804 C CA . VAL A 1 104 ? 14.972 -11.090 -31.272 1.00 86.62 104 VAL A CA 1
ATOM 805 C C . VAL A 1 104 ? 16.450 -11.074 -31.641 1.00 86.62 104 VAL A C 1
ATOM 807 O O . VAL A 1 104 ? 17.147 -12.066 -31.445 1.00 86.62 104 VAL A O 1
ATOM 810 N N . ILE A 1 105 ? 16.922 -9.944 -32.163 1.00 83.12 105 ILE A N 1
ATOM 811 C CA . ILE A 1 105 ? 18.338 -9.693 -32.437 1.00 83.12 105 ILE A CA 1
ATOM 812 C C . ILE A 1 105 ? 18.816 -8.619 -31.469 1.00 83.12 105 ILE A C 1
ATOM 814 O O . ILE A 1 105 ? 18.275 -7.515 -31.457 1.00 83.12 105 ILE A O 1
ATOM 818 N N . GLU A 1 106 ? 19.837 -8.933 -30.680 1.00 87.00 106 GLU A N 1
ATOM 819 C CA . GLU A 1 106 ? 20.479 -7.994 -29.762 1.00 87.00 106 GLU A CA 1
ATOM 820 C C . GLU A 1 106 ? 21.862 -7.627 -30.295 1.00 87.00 106 GLU A C 1
ATOM 822 O O . GLU A 1 106 ? 22.694 -8.488 -30.573 1.00 87.00 106 GLU A O 1
ATOM 827 N N . ILE A 1 107 ? 22.094 -6.331 -30.471 1.00 87.00 107 ILE A N 1
ATOM 828 C CA . ILE A 1 107 ? 23.334 -5.765 -30.993 1.00 87.00 107 ILE A CA 1
ATOM 829 C C . ILE A 1 107 ? 23.973 -5.012 -29.831 1.00 87.00 107 ILE A C 1
ATOM 831 O O . ILE A 1 107 ? 23.609 -3.864 -29.603 1.00 87.00 107 ILE A O 1
ATOM 835 N N . PRO A 1 108 ? 24.889 -5.630 -29.069 1.00 80.94 108 PRO A N 1
ATOM 836 C CA . PRO A 1 108 ? 25.383 -5.074 -27.807 1.00 80.94 108 PRO A CA 1
ATOM 837 C C . PRO A 1 108 ? 26.265 -3.835 -27.993 1.00 80.94 108 PRO A C 1
ATOM 839 O O . PRO A 1 108 ? 26.495 -3.095 -27.046 1.00 80.94 108 PRO A O 1
ATOM 842 N N . SER A 1 109 ? 26.784 -3.604 -29.199 1.00 82.25 109 SER A N 1
ATOM 843 C CA . SER A 1 109 ? 27.646 -2.465 -29.491 1.00 82.25 109 SER A CA 1
ATOM 844 C C . SER A 1 109 ? 27.635 -2.111 -30.976 1.00 82.25 109 SER A C 1
ATOM 846 O O . SER A 1 109 ? 27.301 -2.920 -31.847 1.00 82.25 109 SER A O 1
ATOM 848 N N . ARG A 1 110 ? 28.080 -0.890 -31.287 1.00 80.56 110 ARG A N 1
ATOM 849 C CA . ARG A 1 110 ? 28.157 -0.382 -32.663 1.00 80.56 110 ARG A CA 1
ATOM 850 C C . ARG A 1 110 ? 29.099 -1.199 -33.560 1.00 80.56 110 ARG A C 1
ATOM 852 O O . ARG A 1 110 ? 28.908 -1.207 -34.771 1.00 80.56 110 ARG A O 1
ATOM 859 N N . SER A 1 111 ? 30.087 -1.899 -32.991 1.00 82.94 111 SER A N 1
ATOM 860 C CA . SER A 1 111 ? 31.020 -2.742 -33.754 1.00 82.94 111 SER A CA 1
ATOM 861 C C . SER A 1 111 ? 30.379 -4.025 -34.289 1.00 82.94 111 SER A C 1
ATOM 863 O O . SER A 1 111 ? 30.861 -4.557 -35.283 1.00 82.94 111 SER A O 1
ATOM 865 N N . ALA A 1 112 ? 29.279 -4.492 -33.692 1.00 83.38 112 ALA A N 1
ATOM 866 C CA . ALA A 1 112 ? 28.536 -5.664 -34.160 1.00 83.38 112 ALA A CA 1
ATOM 867 C C . ALA A 1 112 ? 27.531 -5.341 -35.288 1.00 83.38 112 ALA A C 1
ATOM 869 O O . ALA A 1 112 ? 26.959 -6.256 -35.883 1.00 83.38 112 ALA A O 1
ATOM 870 N N . LEU A 1 113 ? 27.325 -4.056 -35.617 1.00 84.38 113 LEU A N 1
ATOM 871 C CA . LEU A 1 113 ? 26.379 -3.629 -36.657 1.00 84.38 113 LEU A CA 1
ATOM 872 C C . LEU A 1 113 ? 26.660 -4.210 -38.053 1.00 84.38 113 LEU A C 1
ATOM 874 O O . LEU A 1 113 ? 25.692 -4.620 -38.692 1.00 84.38 113 LEU A O 1
ATOM 878 N N . PRO A 1 114 ? 27.913 -4.276 -38.552 1.00 86.81 114 PRO A N 1
ATOM 879 C CA . PRO A 1 114 ? 28.177 -4.822 -39.883 1.00 86.81 114 PRO A CA 1
ATOM 880 C C . PRO A 1 114 ? 27.761 -6.293 -39.996 1.00 86.81 114 PRO A C 1
ATOM 882 O O . PRO A 1 114 ? 27.058 -6.660 -40.933 1.00 86.81 114 PRO A O 1
ATOM 885 N N . LEU A 1 115 ? 28.093 -7.106 -38.987 1.00 85.25 115 LEU A N 1
ATOM 886 C CA . LEU A 1 115 ? 27.712 -8.519 -38.932 1.00 85.25 115 LEU A CA 1
ATOM 887 C C . LEU A 1 115 ? 26.187 -8.694 -38.871 1.00 85.25 115 LEU A C 1
ATOM 889 O O . LEU A 1 115 ? 25.621 -9.531 -39.571 1.00 85.25 115 LEU A O 1
ATOM 893 N N . ALA A 1 116 ? 25.503 -7.878 -38.064 1.00 84.94 116 ALA A N 1
ATOM 894 C CA . ALA A 1 116 ? 24.044 -7.902 -37.989 1.00 84.94 116 ALA A CA 1
ATOM 895 C C . ALA A 1 116 ? 23.387 -7.501 -39.325 1.00 84.94 116 ALA A C 1
ATOM 897 O O . ALA A 1 116 ? 22.389 -8.099 -39.730 1.00 84.94 116 ALA A O 1
ATOM 898 N N . ALA A 1 117 ? 23.953 -6.524 -40.040 1.00 86.12 117 ALA A N 1
ATOM 899 C CA . ALA A 1 117 ? 23.475 -6.117 -41.359 1.00 86.12 117 ALA A CA 1
ATOM 900 C C . ALA A 1 117 ? 23.668 -7.226 -42.411 1.00 86.12 117 ALA A C 1
ATOM 902 O O . ALA A 1 117 ? 22.759 -7.488 -43.205 1.00 86.12 117 ALA A O 1
ATOM 903 N N . GLU A 1 118 ? 24.804 -7.925 -42.392 1.00 86.38 118 GLU A N 1
ATOM 904 C CA . GLU A 1 118 ? 25.052 -9.082 -43.263 1.00 86.38 118 GLU A CA 1
ATOM 905 C C . GLU A 1 118 ? 24.078 -10.233 -42.990 1.00 86.38 118 GLU A C 1
ATOM 907 O O . GLU A 1 118 ? 23.491 -10.788 -43.921 1.00 86.38 118 GLU A O 1
ATOM 912 N N . LEU A 1 119 ? 23.818 -10.542 -41.718 1.00 84.19 119 LEU A N 1
ATOM 913 C CA . LEU A 1 119 ? 22.825 -11.545 -41.335 1.00 84.19 119 LEU A CA 1
ATOM 914 C C . LEU A 1 119 ? 21.438 -11.192 -41.899 1.00 84.19 119 LEU A C 1
ATOM 916 O O . LEU A 1 119 ? 20.809 -12.008 -42.571 1.00 84.19 119 LEU A O 1
ATOM 920 N N . ILE A 1 120 ? 20.972 -9.958 -41.678 1.0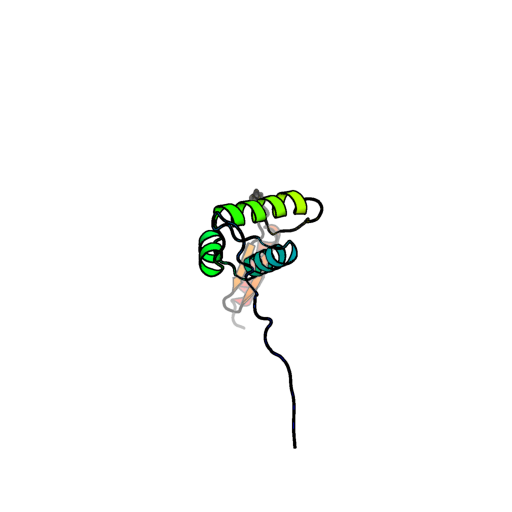0 82.69 120 ILE A N 1
ATOM 921 C CA . ILE A 1 120 ? 19.649 -9.505 -42.135 1.00 82.69 120 ILE A CA 1
ATOM 922 C C . ILE A 1 120 ? 19.554 -9.515 -43.666 1.00 82.69 120 ILE A C 1
ATOM 924 O O . ILE A 1 120 ? 18.523 -9.899 -44.217 1.00 82.69 120 ILE A O 1
ATOM 928 N N . THR A 1 121 ? 20.606 -9.098 -44.374 1.00 84.00 121 THR A N 1
ATOM 929 C CA . THR A 1 121 ? 20.619 -9.107 -45.847 1.00 84.00 121 THR A CA 1
ATOM 930 C C . THR A 1 121 ? 20.640 -10.520 -46.420 1.00 84.00 121 THR A C 1
ATOM 932 O O . THR A 1 121 ? 19.974 -10.764 -47.425 1.00 84.00 121 THR A O 1
ATOM 935 N N . THR A 1 122 ? 21.322 -11.458 -45.761 1.00 84.00 122 THR A N 1
ATOM 936 C CA . THR A 1 122 ? 21.319 -12.879 -46.134 1.00 84.00 122 THR A CA 1
ATOM 937 C C . THR A 1 122 ? 19.934 -13.491 -45.944 1.00 84.00 122 THR A C 1
ATOM 939 O O . THR A 1 122 ? 19.411 -14.104 -46.866 1.00 84.00 122 THR A O 1
ATOM 942 N N . LEU A 1 123 ? 19.284 -13.236 -44.803 1.00 79.69 123 LEU A N 1
ATOM 943 C CA . LEU A 1 123 ? 17.924 -13.718 -44.523 1.00 79.69 123 LEU A CA 1
ATOM 944 C C . LEU A 1 123 ? 16.852 -13.103 -45.439 1.00 79.69 123 LEU A C 1
ATOM 946 O O . LEU A 1 123 ? 15.776 -13.671 -45.601 1.00 79.69 123 LEU A O 1
ATOM 950 N N . ARG A 1 124 ? 17.121 -11.933 -46.030 1.00 77.81 124 ARG A N 1
ATOM 951 C CA . ARG A 1 124 ? 16.223 -11.272 -46.990 1.00 77.81 124 ARG A CA 1
ATOM 952 C C . ARG A 1 124 ? 16.279 -11.864 -48.393 1.00 77.81 124 ARG A C 1
ATOM 954 O O . ARG A 1 124 ? 15.374 -11.586 -49.177 1.00 77.81 124 ARG A O 1
ATOM 961 N N . ARG A 1 125 ? 17.326 -12.615 -48.743 1.00 79.19 125 ARG A N 1
ATOM 962 C CA . ARG A 1 125 ? 17.391 -13.289 -50.041 1.00 79.19 125 ARG A CA 1
ATOM 963 C C . ARG A 1 125 ? 16.614 -14.603 -49.918 1.00 79.19 125 ARG A C 1
ATOM 965 O O . ARG A 1 125 ? 17.029 -15.445 -49.126 1.00 79.19 125 ARG A O 1
ATOM 972 N N . PRO A 1 126 ? 15.488 -14.780 -50.634 1.00 58.53 126 PRO A N 1
ATOM 973 C CA . PRO A 1 126 ? 14.866 -16.092 -50.712 1.00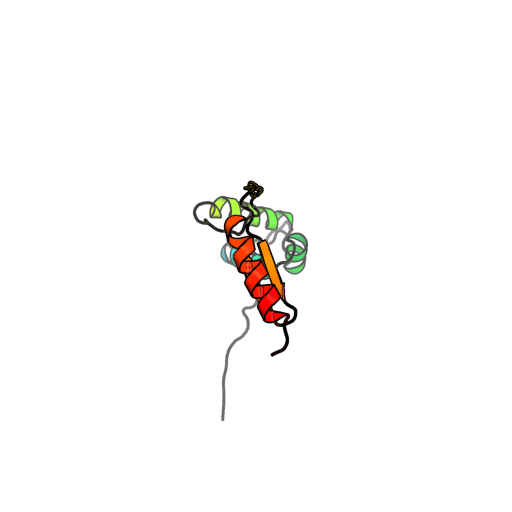 58.53 126 PRO A CA 1
ATOM 974 C C . PRO A 1 126 ? 15.870 -17.047 -51.364 1.00 58.53 126 PRO A C 1
ATOM 976 O O . PRO A 1 126 ? 16.529 -16.663 -52.335 1.00 58.53 126 PRO A O 1
ATOM 979 N N . CYS A 1 127 ? 16.028 -18.233 -50.776 1.00 52.06 127 CYS A N 1
ATOM 980 C CA . CYS A 1 127 ? 16.778 -19.330 -51.380 1.00 52.06 127 CYS A CA 1
ATOM 981 C C . CYS A 1 127 ? 16.264 -19.638 -52.791 1.00 52.06 127 CYS A C 1
ATOM 983 O O . CYS A 1 127 ? 15.026 -19.583 -52.984 1.00 52.06 127 CYS A O 1
#

Sequence (127 aa):
MQSTSSEPSPASSIIRTGIDGRLRYSREQRQDLLEAFDRSGLSAMSFSRQHGVSYQTFIAWVRKRRECGDILLPDAPAFAEVMVQQPSHDPSTGLRVLLPCGTVIEIPSRSALPLAAELITTLRRPC

pLDDT: mean 74.14, std 16.41, range [34.62, 93.19]

Radius of gyration: 33.12 Å; Cα contacts (8 Å, |Δi|>4): 58; chains: 1; bounding box: 60×51×87 Å

Nearest PDB structures (foldseek):
  7fby-assembly1_A  TM=3.867E-01  e=6.808E-02  Pyrococcus horikoshii OT3
  2rn7-assembly1_A  TM=4.827E-01  e=4.008E-01  Shigella flexneri
  2cfx-assembly1_C  TM=3.813E-01  e=1.823E-01  Bacillus subtilis
  2w48-assembly1_B  TM=6.969E-01  e=1.938E+00  Klebsiella pneumoniae
  2efo-assembly1_A  TM=3.588E-01  e=5.943E-01  Sulfurisphaera tokodaii str. 7